Protein AF-F0YGF4-F1 (afdb_monomer_lite)

InterPro domains:
  IPR022764 Peptidase S54, rhomboid domain [PF01694] (21-77)
  IPR035952 Rhomboid-like superfamily [G3DSA:1.20.1540.10] (2-77)
  IPR035952 Rhomboid-like superfamily [SSF144091] (5-77)
  IPR050925 Rhomboid protease S54 [PTHR43731] (5-77)

Radius of gyration: 14.36 Å; chains: 1; bounding box: 32×23×35 Å

Structure (mmCIF, N/CA/C/O backbone):
data_AF-F0YGF4-F1
#
_entry.id   AF-F0YGF4-F1
#
loop_
_atom_site.group_PDB
_atom_site.id
_atom_site.type_symbol
_atom_site.label_atom_id
_atom_site.label_alt_id
_atom_site.label_comp_id
_atom_site.label_asym_id
_atom_site.label_entity_id
_atom_site.label_seq_id
_atom_site.pdbx_PDB_ins_code
_atom_site.Cartn_x
_atom_site.Cartn_y
_atom_site.Cartn_z
_atom_site.occupancy
_atom_site.B_iso_or_equiv
_atom_site.auth_seq_id
_atom_site.auth_comp_id
_atom_site.auth_asym_id
_atom_site.auth_atom_id
_atom_site.pdbx_PDB_model_num
ATOM 1 N N . GLN A 1 1 ? 13.800 2.531 -19.787 1.00 45.00 1 GLN A N 1
ATOM 2 C CA . GLN A 1 1 ? 13.086 2.498 -18.486 1.00 45.00 1 GLN A CA 1
ATOM 3 C C . GLN A 1 1 ? 13.355 1.217 -17.667 1.00 45.00 1 GLN A C 1
ATOM 5 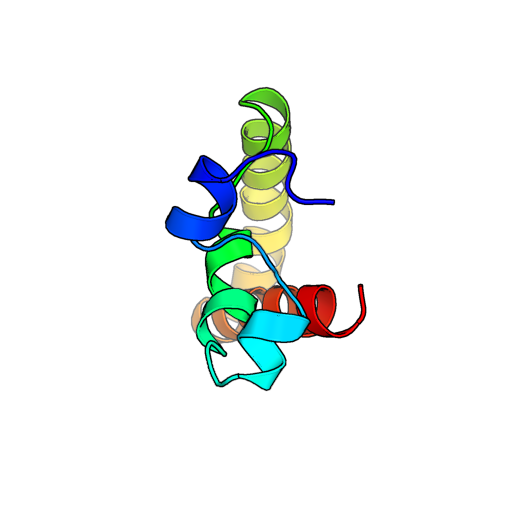O O . GLN A 1 1 ? 12.528 0.831 -16.855 1.00 45.00 1 GLN A O 1
ATOM 10 N N . VAL A 1 2 ? 14.542 0.599 -17.766 1.00 49.53 2 VAL A N 1
ATOM 11 C CA . VAL A 1 2 ? 14.990 -0.453 -16.825 1.00 49.53 2 VAL A CA 1
ATOM 12 C C . VAL A 1 2 ? 16.100 0.146 -15.962 1.00 49.53 2 VAL A C 1
ATOM 14 O O . VAL A 1 2 ? 17.268 -0.165 -16.140 1.00 49.53 2 VAL A O 1
ATOM 17 N N . LEU A 1 3 ? 15.766 1.132 -15.126 1.00 60.97 3 LEU A N 1
ATOM 18 C CA . LEU A 1 3 ? 16.792 1.894 -14.399 1.00 60.97 3 LEU A CA 1
ATOM 19 C C . LEU A 1 3 ? 17.177 1.264 -13.050 1.00 60.97 3 LEU A C 1
ATOM 21 O O . LEU A 1 3 ? 18.224 1.612 -12.521 1.00 60.97 3 LEU A O 1
ATOM 25 N N . GLN A 1 4 ? 16.383 0.336 -12.492 1.00 74.75 4 GLN A N 1
ATOM 26 C CA . GLN A 1 4 ? 16.636 -0.258 -11.166 1.00 74.75 4 GLN A CA 1
ATOM 27 C C . GLN A 1 4 ? 16.141 -1.722 -11.089 1.00 74.75 4 GLN A C 1
ATOM 29 O O . GLN A 1 4 ? 15.049 -1.979 -10.572 1.00 74.75 4 GLN A O 1
ATOM 34 N N . PRO A 1 5 ? 16.902 -2.708 -11.610 1.00 80.56 5 PRO A N 1
ATOM 35 C CA . PRO A 1 5 ? 16.495 -4.121 -11.617 1.00 80.56 5 PRO A CA 1
ATOM 36 C C . PRO A 1 5 ? 16.221 -4.678 -10.211 1.00 80.56 5 PRO A C 1
ATOM 38 O O . PRO A 1 5 ? 15.343 -5.521 -10.044 1.00 80.56 5 PRO A O 1
ATOM 41 N N . GLN A 1 6 ? 16.895 -4.147 -9.191 1.00 86.88 6 GLN A N 1
ATOM 42 C CA . GLN A 1 6 ? 16.698 -4.520 -7.790 1.00 86.88 6 GLN A CA 1
ATOM 43 C C . GLN A 1 6 ? 15.296 -4.152 -7.277 1.00 86.88 6 GLN A C 1
ATOM 45 O O . GLN A 1 6 ? 14.719 -4.862 -6.466 1.00 86.88 6 GLN A O 1
ATOM 50 N N . LEU A 1 7 ? 14.701 -3.060 -7.757 1.00 89.62 7 LEU A N 1
ATOM 51 C CA . LEU A 1 7 ? 13.340 -2.686 -7.362 1.00 89.62 7 LEU A CA 1
ATOM 52 C C . LEU A 1 7 ? 12.293 -3.567 -8.041 1.00 89.62 7 LEU A C 1
ATOM 54 O O . LEU A 1 7 ? 11.281 -3.903 -7.429 1.00 89.62 7 LEU A O 1
ATOM 58 N N . LEU A 1 8 ? 12.554 -4.002 -9.277 1.00 91.19 8 LEU A N 1
ATOM 59 C CA . LEU A 1 8 ? 11.684 -4.952 -9.968 1.00 91.19 8 LEU A CA 1
ATOM 60 C C . LEU A 1 8 ? 11.661 -6.310 -9.262 1.00 91.19 8 LEU A C 1
ATOM 62 O O . LEU A 1 8 ? 10.578 -6.889 -9.142 1.00 91.19 8 LEU A O 1
ATOM 66 N N . THR A 1 9 ? 12.799 -6.800 -8.760 1.00 90.44 9 THR A N 1
ATOM 67 C CA . THR A 1 9 ? 12.846 -8.048 -7.978 1.00 90.44 9 THR A CA 1
ATOM 68 C C . THR A 1 9 ? 12.143 -7.907 -6.630 1.00 90.44 9 THR A C 1
ATOM 70 O O . THR A 1 9 ? 11.427 -8.818 -6.229 1.00 90.44 9 THR A O 1
ATOM 73 N N . LEU A 1 10 ? 12.257 -6.747 -5.978 1.00 91.88 10 LEU A N 1
ATOM 74 C CA . LEU A 1 10 ? 11.572 -6.441 -4.714 1.00 91.88 10 LEU A CA 1
ATOM 75 C C . LEU A 1 10 ? 10.071 -6.137 -4.864 1.00 91.88 10 LEU A C 1
ATOM 77 O O . LEU A 1 10 ? 9.383 -5.933 -3.866 1.00 91.88 10 LEU A O 1
ATOM 81 N N . GLY A 1 11 ? 9.544 -6.114 -6.090 1.00 92.69 11 GLY A N 1
ATOM 82 C CA . GLY A 1 11 ? 8.110 -5.966 -6.322 1.00 92.69 11 GLY A CA 1
ATOM 83 C C . GLY A 1 11 ? 7.625 -4.547 -6.568 1.00 92.69 11 GLY A C 1
ATOM 84 O O . GLY A 1 11 ? 6.476 -4.241 -6.254 1.00 92.69 11 GLY A O 1
ATOM 85 N N . CYS A 1 12 ? 8.452 -3.669 -7.134 1.00 93.69 12 CYS A N 1
ATOM 86 C CA . CYS A 1 12 ? 7.957 -2.376 -7.593 1.00 93.69 12 CYS A CA 1
ATOM 87 C C . CYS A 1 12 ? 6.874 -2.544 -8.678 1.00 93.69 12 CYS A C 1
ATOM 89 O O . CYS A 1 12 ? 6.801 -3.567 -9.380 1.00 93.69 12 CYS A O 1
ATOM 91 N N . LYS A 1 13 ? 6.020 -1.524 -8.806 1.00 93.44 13 LYS A N 1
ATOM 92 C CA . LYS A 1 13 ? 4.948 -1.482 -9.803 1.00 93.44 13 LYS A CA 1
ATOM 93 C C . LYS A 1 13 ? 5.553 -1.563 -11.206 1.00 93.44 13 LYS A C 1
ATOM 95 O O . LYS A 1 13 ? 6.465 -0.813 -11.541 1.00 93.44 13 LYS A O 1
ATOM 100 N N . SER A 1 14 ? 5.006 -2.444 -12.040 1.00 93.62 14 SER A N 1
ATOM 101 C CA . SER A 1 14 ? 5.370 -2.552 -13.454 1.00 93.62 14 SER A CA 1
ATOM 102 C C . SER A 1 14 ? 4.155 -2.980 -14.268 1.00 93.62 14 SER A C 1
ATOM 104 O O . SER A 1 14 ? 3.689 -4.109 -14.128 1.00 93.62 14 SER A O 1
ATOM 106 N N . ALA A 1 15 ? 3.635 -2.081 -15.108 1.00 92.69 15 ALA A N 1
ATOM 107 C CA . ALA A 1 15 ? 2.426 -2.331 -15.894 1.00 92.69 15 ALA A CA 1
ATOM 108 C C . ALA A 1 15 ? 2.551 -3.545 -16.841 1.00 92.69 15 ALA A C 1
ATOM 110 O O . ALA A 1 15 ? 1.642 -4.374 -16.826 1.00 92.69 15 ALA A O 1
ATOM 111 N N . PRO A 1 16 ? 3.669 -3.751 -17.575 1.00 93.69 16 PRO A N 1
ATOM 112 C CA . PRO A 1 16 ? 3.834 -4.952 -18.397 1.00 93.69 16 PRO A CA 1
ATOM 113 C C . PRO A 1 16 ? 3.796 -6.248 -17.580 1.00 93.69 16 PRO A C 1
ATOM 115 O O . PRO A 1 16 ? 3.186 -7.227 -17.997 1.00 93.69 16 PRO A O 1
ATOM 118 N N . LEU A 1 17 ? 4.407 -6.258 -16.389 1.00 94.75 17 LEU A N 1
ATOM 119 C CA . LEU A 1 17 ? 4.432 -7.444 -15.528 1.00 94.75 17 LEU A CA 1
ATOM 120 C C . LEU A 1 17 ? 3.085 -7.692 -14.842 1.00 94.75 17 LEU A C 1
ATOM 122 O O . LEU A 1 17 ? 2.706 -8.846 -14.656 1.00 94.75 17 LEU A O 1
ATOM 126 N N . ILE A 1 18 ? 2.349 -6.631 -14.500 1.00 96.12 18 ILE A N 1
ATOM 127 C CA . ILE A 1 18 ? 0.966 -6.734 -14.018 1.00 96.12 18 ILE A CA 1
ATOM 128 C C . ILE A 1 18 ? 0.083 -7.337 -15.117 1.00 96.12 18 ILE A C 1
ATOM 130 O O . ILE A 1 18 ? -0.632 -8.297 -14.847 1.00 96.12 18 ILE A O 1
ATOM 134 N N . GLY A 1 19 ? 0.200 -6.852 -16.359 1.00 95.50 19 GLY A N 1
ATOM 135 C CA . GLY A 1 19 ? -0.493 -7.426 -17.518 1.00 95.50 19 GLY A CA 1
ATOM 136 C C . GLY A 1 19 ? -0.112 -8.885 -17.797 1.00 95.50 19 GLY A C 1
ATOM 137 O O . GLY A 1 19 ? -0.941 -9.659 -18.261 1.00 95.50 19 GLY A O 1
ATOM 138 N N . ALA A 1 20 ? 1.109 -9.288 -17.435 1.00 96.69 20 ALA A N 1
ATOM 139 C CA . ALA A 1 20 ? 1.575 -10.675 -17.481 1.00 96.69 20 ALA A CA 1
ATOM 140 C C . ALA A 1 20 ? 1.155 -11.524 -16.258 1.00 96.69 20 ALA A C 1
ATOM 142 O O . ALA A 1 20 ? 1.666 -12.627 -16.070 1.00 96.69 20 ALA A O 1
ATOM 143 N N . GLY A 1 21 ? 0.255 -11.025 -15.404 1.00 95.75 21 GLY A N 1
ATOM 144 C CA . GLY A 1 21 ? -0.320 -11.770 -14.280 1.00 95.75 21 GLY A CA 1
ATOM 145 C C . GLY A 1 21 ? 0.371 -11.570 -12.926 1.00 95.75 21 GLY A C 1
ATOM 146 O O . GLY A 1 21 ? -0.021 -12.197 -11.942 1.00 95.75 21 GLY A O 1
ATOM 147 N N . GLN A 1 22 ? 1.366 -10.683 -12.812 1.00 96.50 22 GLN A N 1
ATOM 148 C CA . GLN A 1 22 ? 2.019 -10.368 -11.531 1.00 96.50 22 GLN A CA 1
ATOM 149 C C . GLN A 1 22 ? 1.219 -9.332 -10.718 1.00 96.50 22 GLN A C 1
ATOM 151 O O . GLN A 1 22 ? 1.739 -8.282 -10.338 1.00 96.50 22 GLN A O 1
ATOM 156 N N . TRP A 1 23 ? -0.054 -9.627 -10.431 1.00 95.38 23 TRP A N 1
ATOM 157 C CA . TRP A 1 23 ? -1.005 -8.728 -9.748 1.00 95.38 23 TRP A CA 1
ATOM 158 C C . TRP A 1 23 ? -0.553 -8.274 -8.359 1.00 95.38 23 TRP A C 1
ATOM 160 O O . TRP A 1 23 ? -0.903 -7.186 -7.909 1.00 95.38 23 TRP A O 1
ATOM 170 N N . TRP A 1 24 ? 0.274 -9.077 -7.690 1.00 95.00 24 TRP A N 1
ATOM 171 C CA . TRP A 1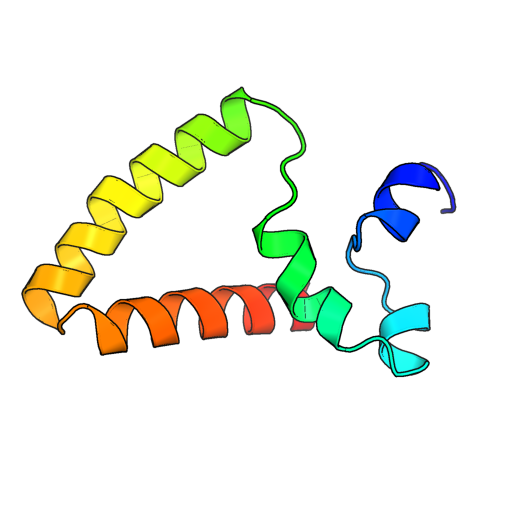 24 ? 0.880 -8.744 -6.401 1.00 95.00 24 TRP A CA 1
ATOM 172 C C . TRP A 1 24 ? 1.689 -7.435 -6.443 1.00 95.00 24 TRP A C 1
ATOM 174 O O . TRP A 1 24 ? 1.784 -6.752 -5.424 1.00 95.00 24 TRP A O 1
ATOM 184 N N . ARG A 1 25 ? 2.161 -7.013 -7.627 1.00 95.44 25 ARG A N 1
ATOM 185 C CA . ARG A 1 25 ? 2.814 -5.711 -7.860 1.00 95.44 25 ARG A CA 1
ATOM 186 C C . ARG A 1 25 ? 1.893 -4.499 -7.709 1.00 95.44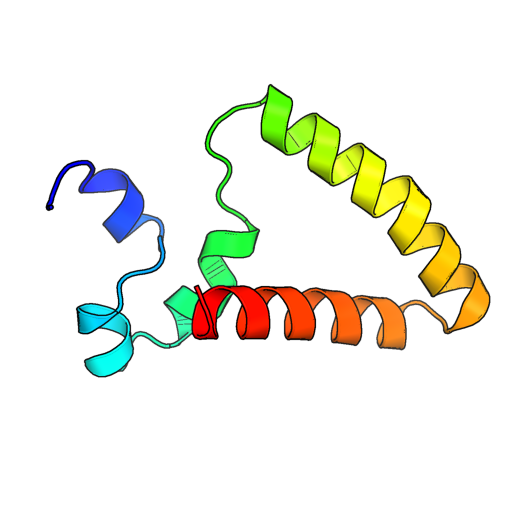 25 ARG A C 1
ATOM 188 O O . ARG A 1 25 ? 2.381 -3.375 -7.765 1.00 95.44 25 ARG A O 1
ATOM 195 N N . LEU A 1 26 ? 0.589 -4.698 -7.521 1.00 95.38 26 LEU A N 1
ATOM 196 C CA . LEU A 1 26 ? -0.339 -3.639 -7.115 1.00 95.38 26 LEU A CA 1
ATOM 197 C C . LEU A 1 26 ? -0.326 -3.405 -5.598 1.00 95.38 26 LEU A C 1
ATOM 199 O O . LEU A 1 26 ? -0.715 -2.330 -5.153 1.00 95.38 26 LEU A O 1
ATOM 203 N N . ALA A 1 27 ? 0.130 -4.380 -4.808 1.00 95.69 27 ALA A N 1
ATOM 204 C CA . ALA A 1 27 ? 0.156 -4.302 -3.348 1.00 95.69 27 ALA A CA 1
ATOM 205 C C . ALA A 1 27 ? 1.576 -4.099 -2.801 1.00 95.69 27 ALA A C 1
ATOM 207 O O . ALA A 1 27 ? 1.793 -3.243 -1.948 1.00 95.69 27 ALA A O 1
ATOM 208 N N . THR A 1 28 ? 2.572 -4.826 -3.315 1.00 94.94 28 THR A N 1
ATOM 209 C CA . THR A 1 28 ? 3.956 -4.760 -2.811 1.00 94.94 28 THR A CA 1
ATOM 210 C C . THR A 1 28 ? 4.602 -3.369 -2.824 1.00 94.94 28 THR A C 1
ATOM 212 O O . THR A 1 28 ? 5.346 -3.082 -1.883 1.00 94.94 28 THR A O 1
ATOM 215 N N . PRO A 1 29 ? 4.308 -2.451 -3.772 1.00 94.81 29 PRO A N 1
ATOM 216 C CA . PRO A 1 29 ? 4.865 -1.101 -3.726 1.00 94.81 29 PRO A CA 1
ATOM 217 C C . PRO A 1 29 ? 4.462 -0.315 -2.479 1.00 94.81 29 PRO A C 1
ATOM 219 O O . PRO A 1 29 ? 5.206 0.569 -2.075 1.00 94.81 29 PRO A O 1
ATOM 222 N N . MET A 1 30 ? 3.342 -0.658 -1.829 1.00 94.75 30 MET A N 1
ATOM 223 C CA . MET A 1 30 ? 2.908 -0.014 -0.582 1.00 94.75 30 MET A CA 1
ATOM 224 C C . MET A 1 30 ? 3.920 -0.181 0.566 1.00 94.75 30 MET A C 1
ATOM 226 O O . MET A 1 30 ? 3.874 0.565 1.541 1.00 94.75 30 MET A O 1
ATOM 230 N N . LEU A 1 31 ? 4.815 -1.169 0.473 1.00 93.56 31 LEU A N 1
ATOM 231 C CA . LEU A 1 31 ? 5.858 -1.434 1.467 1.00 93.56 31 LEU A CA 1
ATOM 232 C C . LEU A 1 31 ? 7.214 -0.835 1.061 1.00 93.56 31 LEU A C 1
ATOM 234 O O . LEU A 1 31 ? 8.081 -0.625 1.911 1.00 93.56 31 LEU A O 1
ATOM 238 N N . LEU A 1 32 ? 7.402 -0.528 -0.223 1.00 93.50 32 LEU A N 1
ATOM 239 C CA . LEU A 1 32 ? 8.648 0.013 -0.754 1.00 93.50 32 LEU A CA 1
ATOM 240 C C . LEU A 1 32 ? 8.695 1.528 -0.559 1.00 93.50 32 LEU A C 1
ATOM 242 O O . LEU A 1 32 ? 7.776 2.253 -0.924 1.00 93.50 32 LEU A O 1
ATOM 246 N N . HIS A 1 33 ? 9.801 2.017 -0.007 1.00 93.19 33 HIS A N 1
ATOM 247 C CA . HIS A 1 33 ? 10.001 3.437 0.255 1.00 93.19 33 HIS A CA 1
ATOM 248 C C . HIS A 1 33 ? 11.298 3.909 -0.400 1.00 93.19 33 HIS A C 1
ATOM 250 O O . HIS A 1 33 ? 12.334 3.265 -0.275 1.00 93.19 33 HIS A O 1
ATOM 256 N N . ALA A 1 34 ? 11.240 5.053 -1.085 1.00 89.06 34 ALA A N 1
ATOM 257 C CA . ALA A 1 34 ? 12.389 5.622 -1.789 1.00 89.06 34 ALA A CA 1
ATOM 258 C C . ALA A 1 34 ? 13.468 6.181 -0.844 1.00 89.06 34 ALA A C 1
ATOM 260 O O . ALA A 1 34 ? 14.629 6.286 -1.228 1.00 89.06 34 ALA A O 1
ATOM 261 N N . SER A 1 35 ? 13.091 6.564 0.382 1.00 93.50 35 SER A N 1
ATOM 262 C CA . SER A 1 35 ? 14.013 7.094 1.387 1.00 93.50 35 SER A CA 1
ATOM 263 C C . SER A 1 35 ? 13.474 6.940 2.819 1.00 93.50 35 SER A C 1
ATOM 265 O O . SER A 1 35 ? 12.254 6.850 3.013 1.00 93.50 35 SER A O 1
ATOM 267 N N . PRO A 1 36 ? 14.353 6.977 3.842 1.00 96.31 36 PRO A N 1
ATOM 268 C CA . PRO A 1 36 ? 13.937 6.972 5.247 1.00 96.31 36 PRO A CA 1
ATOM 269 C C . PRO A 1 36 ? 13.033 8.155 5.615 1.00 96.31 36 PRO A C 1
ATOM 271 O O . PRO A 1 36 ? 12.079 7.989 6.369 1.00 96.31 36 PRO A O 1
ATOM 274 N N . ALA A 1 37 ? 13.284 9.340 5.049 1.00 97.00 37 ALA A N 1
ATOM 275 C CA . ALA A 1 37 ? 12.458 10.521 5.295 1.00 97.00 37 ALA A CA 1
ATOM 276 C C . ALA A 1 37 ? 11.015 10.319 4.802 1.00 97.00 37 ALA A C 1
ATOM 278 O O . ALA A 1 37 ? 10.069 10.613 5.530 1.00 97.00 37 ALA A O 1
ATOM 279 N N . HIS A 1 38 ? 10.841 9.751 3.602 1.00 94.81 38 HIS A N 1
ATOM 280 C CA . HIS A 1 38 ? 9.515 9.438 3.065 1.00 94.81 38 HIS A CA 1
ATOM 281 C C . HIS A 1 38 ? 8.775 8.418 3.943 1.00 94.81 38 HIS A C 1
ATOM 283 O O . HIS A 1 38 ? 7.595 8.596 4.244 1.00 94.81 38 HIS A O 1
ATOM 289 N N . LEU A 1 39 ? 9.485 7.393 4.427 1.00 96.25 39 LEU A N 1
ATOM 290 C CA . LEU A 1 39 ? 8.929 6.423 5.372 1.00 96.25 39 LEU A CA 1
ATOM 291 C C . LEU A 1 39 ? 8.458 7.091 6.671 1.00 96.25 39 LEU A C 1
ATOM 293 O O . LEU A 1 39 ? 7.341 6.835 7.113 1.00 96.25 39 LEU A O 1
ATOM 297 N N . ILE A 1 40 ? 9.266 7.972 7.266 1.00 98.12 40 ILE A N 1
ATOM 298 C CA . ILE A 1 40 ? 8.906 8.669 8.511 1.00 98.12 40 ILE A CA 1
ATOM 299 C C . ILE A 1 40 ? 7.630 9.495 8.325 1.00 98.12 40 ILE A C 1
ATOM 301 O O . ILE A 1 40 ? 6.715 9.397 9.145 1.00 98.12 40 ILE A O 1
ATOM 305 N N . VAL A 1 41 ? 7.536 10.266 7.239 1.00 97.44 41 VAL A N 1
ATOM 306 C CA . VAL A 1 41 ? 6.344 11.078 6.947 1.00 97.44 41 VAL A CA 1
ATOM 307 C C . VAL A 1 41 ? 5.104 10.191 6.792 1.00 97.44 41 VAL A C 1
ATOM 309 O O . VAL A 1 41 ? 4.068 10.479 7.397 1.00 97.44 41 VAL A O 1
ATOM 312 N N . ASN A 1 42 ? 5.217 9.067 6.079 1.00 95.94 42 ASN A N 1
ATOM 313 C CA . ASN A 1 42 ? 4.121 8.108 5.937 1.00 95.94 42 ASN A CA 1
ATOM 314 C C . ASN A 1 42 ? 3.710 7.486 7.273 1.00 95.94 42 ASN A C 1
ATOM 316 O O . ASN A 1 42 ? 2.518 7.347 7.534 1.00 95.94 42 ASN A O 1
ATOM 320 N N . MET A 1 43 ? 4.659 7.154 8.148 1.00 97.12 43 MET A N 1
ATOM 321 C CA . MET A 1 43 ? 4.355 6.591 9.467 1.00 97.12 43 MET A CA 1
ATOM 322 C C . MET A 1 43 ? 3.689 7.608 10.398 1.00 97.12 43 MET A C 1
ATOM 324 O O . MET A 1 43 ? 2.768 7.250 11.134 1.00 97.12 43 MET A O 1
ATOM 328 N N . ILE A 1 44 ? 4.086 8.883 10.343 1.00 98.00 44 ILE A N 1
ATOM 329 C CA . ILE A 1 44 ? 3.405 9.960 11.079 1.00 98.00 44 ILE A CA 1
ATOM 330 C C . ILE A 1 44 ? 1.975 10.137 10.552 1.00 98.00 44 ILE A C 1
ATOM 332 O O . ILE A 1 44 ? 1.032 10.210 11.345 1.00 98.00 44 ILE A O 1
ATOM 336 N N . SER A 1 45 ? 1.801 10.151 9.228 1.00 96.56 4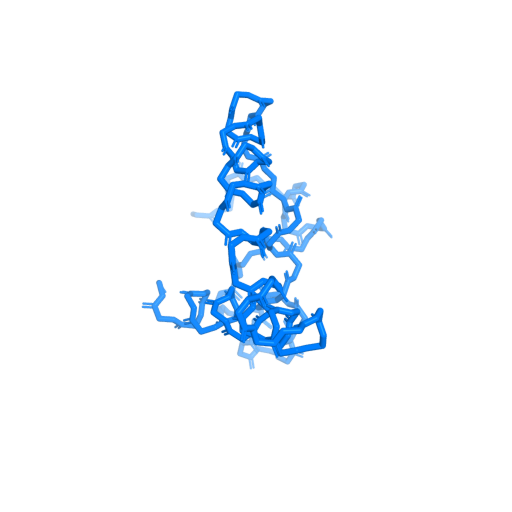5 SER A N 1
ATOM 337 C CA . SER A 1 45 ? 0.485 10.246 8.588 1.00 96.56 45 SER A CA 1
ATOM 338 C C . SER A 1 45 ? -0.409 9.064 8.969 1.00 96.56 45 SER A C 1
ATOM 340 O O . SER A 1 45 ? -1.519 9.260 9.468 1.00 96.56 45 SER A O 1
ATOM 342 N N . LEU A 1 46 ? 0.104 7.836 8.859 1.00 95.81 46 LEU A N 1
ATOM 343 C CA . LEU A 1 46 ? -0.606 6.617 9.235 1.00 95.81 46 LEU A CA 1
ATOM 344 C C . LEU A 1 46 ? -0.963 6.610 10.725 1.00 95.81 46 LEU A C 1
ATOM 346 O O . LEU A 1 46 ? -2.079 6.245 11.088 1.00 95.81 46 LEU A O 1
ATOM 350 N N . ARG A 1 47 ? -0.068 7.073 11.603 1.00 96.75 47 ARG A N 1
ATOM 351 C CA . ARG A 1 47 ? -0.356 7.189 13.038 1.00 96.75 47 ARG A CA 1
ATOM 352 C C . ARG A 1 47 ? -1.473 8.186 13.319 1.00 96.75 47 ARG A C 1
ATOM 354 O O . ARG A 1 47 ? -2.318 7.900 14.159 1.00 96.75 47 ARG A O 1
ATOM 361 N N . ASN A 1 48 ? -1.475 9.346 12.671 1.00 97.06 48 ASN A N 1
ATOM 362 C CA . ASN A 1 48 ? -2.442 10.401 12.969 1.00 97.06 48 ASN A CA 1
ATOM 363 C C . ASN A 1 48 ? -3.792 10.130 12.287 1.00 97.06 48 ASN A C 1
ATOM 365 O O . ASN A 1 48 ? -4.818 10.018 12.960 1.00 97.06 48 ASN A O 1
ATOM 369 N N . VAL A 1 49 ? -3.786 9.962 10.963 1.00 96.75 49 VAL A N 1
ATOM 370 C CA . VAL A 1 49 ? -4.990 9.720 10.155 1.00 96.75 49 VAL A CA 1
ATOM 371 C C . VAL A 1 49 ? -5.539 8.323 10.417 1.00 96.75 49 VAL A C 1
ATOM 373 O O . VAL A 1 49 ? -6.734 8.172 10.663 1.00 96.75 49 VAL A O 1
ATOM 376 N N . GLY A 1 50 ? -4.675 7.305 10.445 1.00 96.19 50 GLY A N 1
ATOM 377 C CA . GLY A 1 50 ? -5.088 5.925 10.695 1.00 96.19 50 GLY A CA 1
ATOM 378 C C . GLY A 1 50 ? -5.716 5.747 12.074 1.00 96.19 50 GLY A C 1
ATOM 379 O O . GLY A 1 50 ? -6.786 5.155 12.160 1.00 96.19 50 GLY A O 1
ATOM 380 N N . ARG A 1 51 ? -5.153 6.341 13.141 1.00 96.25 51 ARG A N 1
ATOM 381 C CA . ARG A 1 51 ? -5.798 6.303 14.470 1.00 96.25 51 ARG A CA 1
ATOM 382 C C . ARG A 1 51 ? -7.112 7.068 14.513 1.00 96.25 51 ARG A C 1
ATOM 384 O O . ARG A 1 51 ? -8.022 6.645 15.220 1.00 96.25 51 ARG A O 1
ATOM 391 N N . SER A 1 52 ? -7.219 8.186 13.797 1.00 97.44 52 SER A N 1
ATOM 392 C CA . SER A 1 52 ? -8.483 8.922 13.698 1.00 97.44 52 SER A CA 1
ATOM 393 C C . SER A 1 52 ? -9.570 8.053 13.050 1.00 97.44 52 SER A C 1
ATOM 395 O O . SER A 1 52 ? -10.646 7.873 13.620 1.00 97.44 52 SER A O 1
ATOM 397 N N . LEU A 1 53 ? -9.247 7.410 11.921 1.00 97.25 53 LEU A N 1
ATOM 398 C CA . LEU A 1 53 ? -10.145 6.481 11.231 1.00 97.25 53 LEU A CA 1
ATOM 399 C C . LEU A 1 53 ? -10.465 5.243 12.073 1.00 97.25 53 LEU A C 1
ATOM 401 O O . LEU A 1 53 ? -11.614 4.824 12.133 1.00 97.25 53 LEU A O 1
ATOM 405 N N . GLU A 1 54 ? -9.475 4.665 12.750 1.00 97.62 54 GLU A N 1
ATOM 406 C CA . GLU A 1 54 ? -9.664 3.501 13.619 1.00 97.62 54 GLU A CA 1
ATOM 407 C C . GLU A 1 54 ? -10.591 3.811 14.797 1.00 97.62 54 GLU A C 1
ATOM 409 O O . GLU A 1 54 ? -11.454 2.996 15.113 1.00 97.62 54 GLU A O 1
ATOM 414 N N . ARG A 1 55 ? -10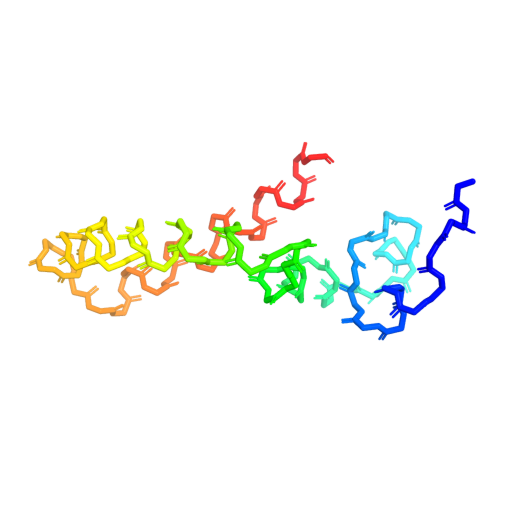.485 4.999 15.402 1.00 97.56 55 ARG A N 1
ATOM 415 C CA . ARG A 1 55 ? -11.412 5.441 16.455 1.00 97.56 55 ARG A CA 1
ATOM 416 C C . ARG A 1 55 ? -12.830 5.670 15.931 1.00 97.56 55 ARG A C 1
ATOM 418 O O . ARG A 1 55 ? -13.779 5.378 16.647 1.00 97.56 55 ARG A O 1
ATOM 425 N N . ALA A 1 56 ? -12.975 6.178 14.708 1.00 97.69 56 ALA A N 1
ATOM 426 C CA . ALA A 1 56 ? -14.279 6.471 14.113 1.00 97.69 56 ALA A CA 1
ATOM 427 C C . ALA A 1 56 ? -14.988 5.226 13.545 1.00 97.69 56 ALA A C 1
ATOM 429 O O . ALA A 1 56 ? -16.206 5.101 13.648 1.00 97.69 56 ALA A O 1
ATOM 430 N N . TYR A 1 57 ? -14.240 4.301 12.939 1.00 96.62 57 TYR A N 1
ATOM 431 C CA . TYR A 1 57 ? -14.787 3.213 12.119 1.00 96.62 57 TYR A CA 1
ATOM 432 C C . TYR A 1 57 ? -14.334 1.808 12.550 1.00 96.62 57 TYR A C 1
ATOM 434 O O . TYR A 1 57 ? -14.912 0.815 12.096 1.00 96.62 57 TYR A O 1
ATOM 442 N N . GLY A 1 58 ? -13.337 1.704 13.432 1.00 97.69 58 GLY A N 1
ATOM 443 C CA . GLY A 1 58 ? -12.748 0.449 13.898 1.00 97.69 58 GLY A CA 1
ATOM 444 C C . GLY A 1 58 ? -11.595 -0.061 13.026 1.00 97.69 58 GLY A C 1
ATOM 445 O O . GLY A 1 58 ? -11.533 0.180 11.819 1.00 97.69 58 GLY A O 1
ATOM 446 N N . ALA A 1 59 ? -10.700 -0.841 13.640 1.00 96.06 59 ALA A N 1
ATOM 447 C CA . ALA A 1 59 ? -9.443 -1.298 13.036 1.00 96.06 59 ALA A CA 1
ATOM 448 C C . ALA A 1 59 ? -9.624 -2.036 11.701 1.00 96.06 59 ALA A C 1
ATOM 450 O O . ALA A 1 59 ? -8.911 -1.771 10.735 1.00 96.06 59 ALA A O 1
ATOM 451 N N . LYS A 1 60 ? -10.620 -2.932 11.615 1.00 97.50 60 LYS A N 1
ATOM 452 C CA . LYS A 1 60 ? -10.882 -3.721 10.398 1.00 97.50 60 LYS A CA 1
ATOM 453 C C . LYS A 1 60 ? -11.222 -2.832 9.201 1.00 97.50 60 LYS A C 1
ATOM 455 O O . LYS A 1 60 ? -10.696 -3.052 8.115 1.00 97.50 60 LYS A O 1
ATOM 460 N N . LYS A 1 61 ? -12.080 -1.824 9.392 1.00 97.44 61 LYS A N 1
ATOM 461 C CA . LYS A 1 61 ? -12.493 -0.920 8.308 1.00 97.44 61 LYS A CA 1
ATOM 462 C C . LYS A 1 61 ? -11.335 -0.026 7.880 1.00 97.44 61 LYS A C 1
ATOM 464 O O . LYS A 1 61 ? -11.103 0.116 6.685 1.00 97.44 61 LYS A O 1
ATOM 469 N N . THR A 1 62 ? -10.563 0.494 8.834 1.00 97.44 62 THR A N 1
ATOM 470 C CA . THR A 1 62 ? -9.357 1.279 8.536 1.00 97.44 62 THR A CA 1
ATOM 471 C C . THR A 1 62 ? -8.342 0.475 7.730 1.00 97.44 62 THR A C 1
ATOM 473 O O . THR A 1 62 ? -7.814 0.990 6.748 1.00 97.44 62 THR A O 1
ATOM 476 N N . LEU A 1 63 ? -8.111 -0.794 8.083 1.00 96.56 63 LEU A N 1
ATOM 477 C CA . LEU A 1 63 ? -7.212 -1.671 7.331 1.00 96.56 63 LEU A CA 1
ATOM 478 C C . LEU A 1 63 ? -7.700 -1.893 5.895 1.00 96.56 63 LEU A C 1
ATOM 480 O O . LEU A 1 63 ? -6.914 -1.769 4.959 1.00 96.56 63 LEU A O 1
ATOM 484 N N . VAL A 1 64 ? -8.992 -2.187 5.713 1.00 97.38 64 VAL A N 1
ATOM 485 C CA . VAL A 1 64 ? -9.578 -2.371 4.375 1.00 97.38 64 VAL A CA 1
ATOM 486 C C . VAL A 1 64 ? -9.426 -1.102 3.542 1.00 97.38 64 VAL A C 1
ATOM 488 O O . VAL A 1 64 ? -8.973 -1.181 2.405 1.00 97.38 64 VAL A O 1
ATOM 491 N N . VAL A 1 65 ? -9.743 0.065 4.108 1.00 96.69 65 VAL A N 1
ATOM 492 C CA . VAL A 1 65 ? -9.596 1.355 3.418 1.00 96.69 65 VAL A CA 1
ATOM 493 C C . VAL A 1 65 ? -8.135 1.625 3.058 1.00 96.69 65 VAL A C 1
ATOM 495 O O . VAL A 1 65 ? -7.868 2.051 1.940 1.00 96.69 65 VAL A O 1
ATOM 498 N N . TYR A 1 66 ? -7.193 1.344 3.961 1.00 96.06 66 TYR A N 1
ATOM 499 C CA . TYR A 1 66 ? -5.759 1.520 3.720 1.00 96.06 66 TYR A CA 1
ATOM 500 C C . TYR A 1 66 ? -5.247 0.639 2.571 1.00 96.06 66 TYR A C 1
ATOM 502 O O . TYR A 1 66 ? -4.547 1.118 1.681 1.00 96.06 66 TYR A O 1
ATOM 510 N N . VAL A 1 67 ? -5.611 -0.646 2.563 1.00 96.50 67 VAL A N 1
ATOM 511 C CA . VAL A 1 67 ? -5.184 -1.577 1.508 1.00 96.50 67 VAL A CA 1
ATOM 512 C C . VAL A 1 67 ? -5.862 -1.249 0.178 1.00 96.50 67 VAL A C 1
ATOM 514 O O . VAL A 1 67 ? -5.194 -1.191 -0.854 1.00 96.50 67 VAL A O 1
ATOM 517 N N . ALA A 1 68 ? -7.170 -0.985 0.193 1.00 96.94 68 ALA A N 1
ATOM 518 C CA . ALA A 1 68 ? -7.924 -0.662 -1.013 1.00 96.94 68 ALA A CA 1
ATOM 519 C C . ALA A 1 68 ? -7.441 0.643 -1.660 1.00 96.94 68 ALA A C 1
ATOM 521 O O . ALA A 1 68 ? -7.293 0.691 -2.880 1.00 96.94 68 ALA A O 1
ATOM 522 N N . SER A 1 69 ? -7.149 1.680 -0.867 1.00 95.94 69 SER A N 1
ATOM 523 C CA . SER A 1 69 ? -6.643 2.951 -1.394 1.00 95.94 69 SER A CA 1
ATOM 524 C C . SER A 1 69 ? -5.244 2.811 -1.992 1.00 95.94 69 SER A C 1
ATOM 526 O O . SER A 1 69 ? -4.992 3.371 -3.056 1.00 95.94 69 SER A O 1
ATOM 528 N N . GLY A 1 70 ? -4.358 2.019 -1.378 1.00 95.44 70 GLY A N 1
ATOM 529 C CA . GLY A 1 70 ? -3.029 1.749 -1.933 1.00 95.44 70 GLY A CA 1
ATOM 530 C C . GLY A 1 70 ? -3.079 0.988 -3.259 1.00 95.44 70 GLY A C 1
ATOM 531 O O . GLY A 1 70 ? -2.402 1.371 -4.214 1.00 95.44 70 GLY A O 1
ATOM 532 N N . ILE A 1 71 ? -3.929 -0.039 -3.358 1.00 96.81 71 ILE A N 1
ATOM 533 C CA . ILE A 1 71 ? -4.131 -0.791 -4.607 1.00 96.81 71 ILE A CA 1
ATOM 534 C C . ILE A 1 71 ? -4.757 0.102 -5.685 1.00 96.81 71 ILE A C 1
ATOM 536 O O . ILE A 1 71 ? -4.260 0.136 -6.810 1.00 96.81 71 ILE A O 1
ATOM 540 N N . ALA A 1 72 ? -5.819 0.844 -5.354 1.00 96.56 72 ALA A N 1
ATOM 541 C CA . ALA A 1 72 ? -6.489 1.740 -6.296 1.00 96.56 72 ALA A CA 1
ATOM 542 C C . ALA A 1 72 ? -5.556 2.860 -6.780 1.00 96.56 72 ALA A C 1
ATOM 544 O O . ALA A 1 72 ? -5.516 3.152 -7.972 1.00 96.56 72 ALA A O 1
ATOM 545 N N . GLY A 1 73 ? -4.753 3.435 -5.881 1.00 94.62 73 GLY A N 1
ATOM 546 C CA . GLY A 1 73 ? -3.724 4.409 -6.233 1.00 94.62 73 GLY A CA 1
ATOM 547 C C . GLY A 1 73 ? -2.705 3.826 -7.211 1.00 94.62 73 GLY A C 1
ATOM 548 O O . GLY A 1 73 ? -2.448 4.424 -8.250 1.00 94.62 73 GLY A O 1
ATOM 549 N N . ASN A 1 74 ? -2.192 2.620 -6.944 1.00 94.44 74 ASN A N 1
ATOM 550 C CA . ASN A 1 74 ? -1.265 1.943 -7.854 1.00 94.44 74 ASN A CA 1
ATOM 551 C C . ASN A 1 74 ? -1.897 1.601 -9.210 1.00 94.44 74 ASN A C 1
ATOM 553 O O . ASN A 1 74 ? -1.190 1.617 -10.219 1.00 94.44 74 ASN A O 1
ATOM 557 N N . LEU A 1 75 ? -3.196 1.304 -9.248 1.00 94.19 75 LEU A N 1
ATOM 558 C CA . LEU A 1 75 ? -3.925 1.019 -10.482 1.00 94.19 75 LEU A CA 1
ATOM 559 C C . LEU A 1 75 ? -4.109 2.268 -11.360 1.00 94.19 75 LEU A C 1
ATOM 561 O O . LEU A 1 75 ? -4.012 2.160 -12.577 1.00 94.19 75 LEU A O 1
ATOM 565 N N . LEU A 1 76 ? -4.371 3.429 -10.749 1.00 92.88 76 LEU A N 1
ATOM 566 C CA . LEU A 1 76 ? -4.681 4.682 -11.451 1.00 92.88 76 LEU A CA 1
ATOM 567 C C . LEU A 1 76 ? -3.448 5.537 -11.801 1.00 92.88 76 LEU A C 1
ATOM 569 O O . LEU A 1 76 ? -3.570 6.455 -12.611 1.00 92.88 76 LEU A O 1
ATOM 573 N N . SER A 1 77 ? -2.294 5.280 -11.172 1.00 84.75 77 SER A N 1
ATOM 574 C CA . SER A 1 77 ? -1.043 6.033 -11.391 1.00 84.75 77 SER A CA 1
ATOM 575 C C . SER A 1 77 ? -0.290 5.675 -12.674 1.00 84.75 77 SER A C 1
ATOM 577 O O . SER A 1 77 ? -0.527 4.585 -13.243 1.00 84.75 77 SER A O 1
#

pLDDT: mean 93.02, std 9.19, range [45.0, 98.12]

Secondary structure (DSSP, 8-state):
----HHHHHTT---HH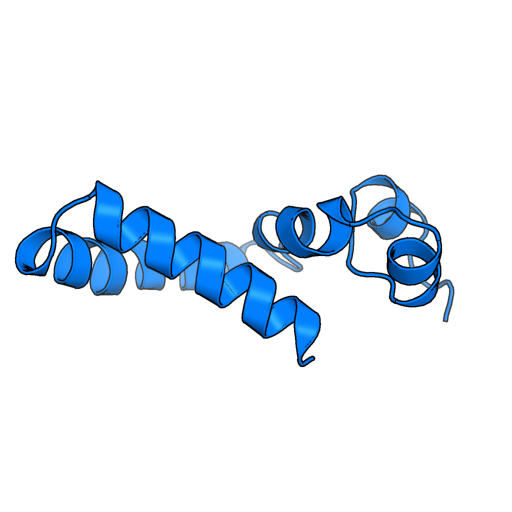HHHTT-GGGGTGGGG--S-HHHHHHHHHHIIIIIHHHHHHH-HHHHHHHHHHHHHHHHHH-

Organism: Aureococcus anophagefferens (NCBI:txid44056)

Foldseek 3Di:
DPPDVPVVVQQAADPVVVVVVPLCSLQSVVVDDPDPVRVVVVVVCCVPVVVVCCVVPNNVVSVVCVRVVSSVVSVVD

Sequence (77 aa):
QVLQPQLLTLGCKSAPLIGAGQWWRLATPMLLHASPAHLIVNMISLRNVGRSLERAYGAKKTLVVYVASGIAGNLLS